Protein AF-A0A0G2KA33-F1 (afdb_monomer_lite)

Foldseek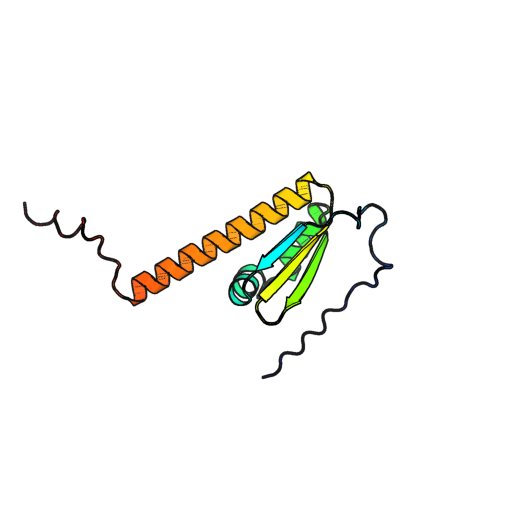 3Di:
DDDPDPDPDDDPVPDPPQWPPVDKDKDWDFAVLCCVVCVPPVPVVQVVVVV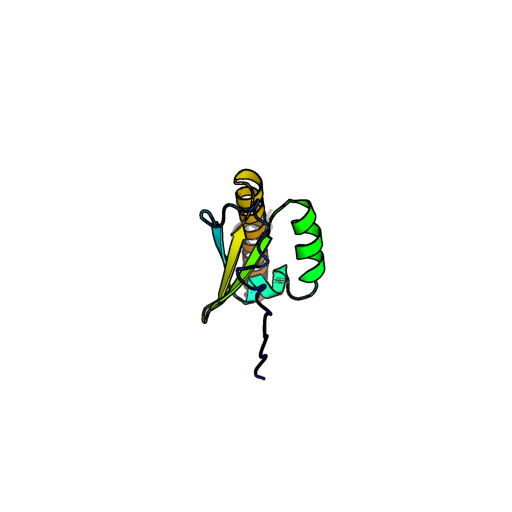LQKDWDWDDDPGTIIIIIIGDPVSRVVVNVVSVVSSVVVVVVVVVVVCVVVVVPDPPVVVVPPDD

Structure (mmCIF, N/CA/C/O backbone):
data_AF-A0A0G2KA33-F1
#
_entry.id   AF-A0A0G2KA33-F1
#
loop_
_atom_site.group_PDB
_atom_site.id
_atom_site.type_symbol
_atom_site.label_atom_id
_atom_site.label_alt_id
_atom_site.label_comp_id
_atom_site.label_asym_id
_atom_site.label_entity_id
_atom_site.label_seq_id
_atom_site.pdbx_PDB_ins_code
_atom_site.Cartn_x
_atom_site.Cartn_y
_atom_site.Cartn_z
_atom_site.occupancy
_atom_site.B_iso_or_equiv
_atom_site.auth_seq_id
_atom_site.auth_comp_id
_atom_site.auth_asym_id
_atom_site.auth_atom_id
_atom_site.pdbx_PDB_model_num
ATOM 1 N N . MET A 1 1 ? -2.564 -16.600 15.498 1.00 29.62 1 MET A N 1
ATOM 2 C CA . MET A 1 1 ? -2.463 -16.981 14.074 1.00 29.62 1 MET A CA 1
ATOM 3 C C . MET A 1 1 ? -1.236 -16.291 13.503 1.00 29.62 1 MET A C 1
ATOM 5 O O . MET A 1 1 ? -1.245 -15.073 13.394 1.00 29.62 1 MET A O 1
ATOM 9 N N . LEU A 1 2 ? -0.163 -17.044 13.254 1.00 24.27 2 LEU A N 1
ATOM 10 C CA . LEU A 1 2 ? 1.047 -16.553 12.591 1.00 24.27 2 LEU A CA 1
ATOM 11 C C . LEU A 1 2 ? 0.761 -16.495 11.087 1.00 24.27 2 LEU A C 1
ATOM 13 O O . LEU A 1 2 ? 0.681 -17.532 10.437 1.00 24.27 2 LEU A O 1
ATOM 17 N N . PHE A 1 3 ? 0.548 -15.295 10.552 1.00 23.23 3 PHE A N 1
ATOM 18 C CA . PHE A 1 3 ? 0.538 -15.077 9.109 1.00 23.23 3 PHE A CA 1
ATOM 19 C C . PHE A 1 3 ? 1.986 -14.895 8.651 1.00 23.23 3 PHE A C 1
ATOM 21 O O . PHE A 1 3 ? 2.556 -13.813 8.776 1.00 23.23 3 PHE A O 1
ATOM 28 N N . GLN A 1 4 ? 2.591 -15.975 8.161 1.00 23.28 4 GLN A N 1
ATOM 29 C CA . GLN A 1 4 ? 3.886 -15.941 7.492 1.00 23.28 4 GLN A CA 1
ATOM 30 C C . GLN A 1 4 ? 3.654 -15.525 6.034 1.00 23.28 4 GLN A C 1
ATOM 32 O O . GLN A 1 4 ? 3.348 -16.352 5.182 1.00 23.28 4 GLN A O 1
ATOM 37 N N . PHE A 1 5 ? 3.747 -14.223 5.758 1.00 26.73 5 PHE A N 1
ATOM 38 C CA . PHE A 1 5 ? 3.796 -13.715 4.388 1.00 26.73 5 PHE A CA 1
ATOM 39 C C . PHE A 1 5 ? 5.237 -13.793 3.893 1.00 26.73 5 PHE A C 1
ATOM 41 O O . PHE A 1 5 ? 6.075 -12.954 4.217 1.00 26.73 5 PHE A O 1
ATOM 48 N N . GLN A 1 6 ? 5.523 -14.831 3.116 1.00 22.55 6 GLN A N 1
ATOM 49 C CA . GLN A 1 6 ? 6.743 -14.934 2.334 1.00 22.55 6 GLN A CA 1
ATOM 50 C C . GLN A 1 6 ? 6.548 -14.066 1.082 1.00 22.55 6 GLN A C 1
ATOM 52 O O . GLN A 1 6 ? 6.033 -14.520 0.065 1.00 22.55 6 GLN A O 1
ATOM 57 N N . LEU A 1 7 ? 6.871 -12.774 1.191 1.00 33.91 7 LEU A N 1
ATOM 58 C CA . LEU A 1 7 ? 7.003 -11.894 0.032 1.00 33.91 7 LEU A CA 1
ATOM 59 C C . LEU A 1 7 ? 8.243 -12.355 -0.737 1.00 33.91 7 LEU A C 1
ATOM 61 O O . LEU A 1 7 ? 9.370 -12.173 -0.275 1.00 33.91 7 LEU A O 1
ATOM 65 N N . CYS A 1 8 ? 8.021 -13.000 -1.881 1.00 27.77 8 CYS A N 1
ATOM 66 C CA . CYS A 1 8 ? 9.068 -13.285 -2.848 1.00 27.77 8 CYS A CA 1
ATOM 67 C C . CYS A 1 8 ? 9.652 -11.952 -3.314 1.00 27.77 8 CYS A C 1
ATOM 69 O O . CYS A 1 8 ? 9.058 -11.231 -4.113 1.00 27.77 8 CYS A O 1
ATOM 71 N N . TYR A 1 9 ? 10.809 -11.616 -2.753 1.00 33.06 9 TYR A N 1
ATOM 72 C CA . TYR A 1 9 ? 11.707 -10.632 -3.316 1.00 33.06 9 TYR A CA 1
ATOM 73 C C . TYR A 1 9 ? 12.051 -11.079 -4.734 1.00 33.06 9 TYR A C 1
ATOM 75 O O . TYR A 1 9 ? 12.633 -12.150 -4.907 1.00 33.06 9 TYR A O 1
ATOM 83 N N . GLY A 1 10 ? 11.728 -10.250 -5.729 1.00 34.03 10 GLY A N 1
ATOM 84 C CA . GLY A 1 10 ? 12.526 -10.240 -6.949 1.00 34.03 10 GLY A CA 1
ATOM 85 C C . GLY A 1 10 ? 13.991 -10.168 -6.528 1.00 34.03 10 GLY A C 1
ATOM 86 O O . GLY A 1 10 ? 14.345 -9.398 -5.621 1.00 34.03 10 GLY A O 1
ATOM 87 N N . HIS A 1 11 ? 14.811 -11.046 -7.096 1.00 38.84 11 HIS A N 1
ATOM 88 C CA . HIS A 1 11 ? 16.248 -11.012 -6.876 1.00 38.84 11 HIS A CA 1
ATOM 89 C C . HIS A 1 11 ? 16.730 -9.599 -7.251 1.00 38.84 11 HIS A C 1
ATOM 91 O O . HIS A 1 11 ? 16.126 -8.957 -8.111 1.00 38.84 11 HIS A O 1
ATOM 97 N N . LEU A 1 12 ? 17.790 -9.077 -6.619 1.00 46.03 12 LEU A N 1
ATOM 98 C CA . LEU A 1 12 ? 18.385 -7.785 -7.024 1.00 46.03 12 LEU A CA 1
ATOM 99 C C . LEU A 1 12 ? 18.694 -7.732 -8.539 1.00 46.03 12 LEU A C 1
ATOM 101 O O . LEU A 1 12 ? 18.807 -6.646 -9.100 1.00 46.03 12 LEU A O 1
ATOM 105 N N . ASP A 1 13 ? 18.746 -8.901 -9.174 1.00 48.81 13 ASP A N 1
ATOM 106 C CA . ASP A 1 13 ? 19.037 -9.129 -10.582 1.00 48.81 13 ASP A CA 1
ATOM 107 C C . ASP A 1 13 ? 17.826 -8.975 -11.530 1.00 48.81 13 ASP A C 1
ATOM 109 O O . ASP A 1 13 ? 18.030 -8.873 -12.736 1.00 48.81 13 ASP A O 1
ATOM 113 N N . ASP A 1 14 ? 16.585 -8.890 -11.028 1.00 53.88 14 ASP A N 1
ATOM 114 C CA . ASP A 1 14 ? 15.375 -8.680 -11.857 1.00 53.88 14 ASP A CA 1
ATOM 115 C C . ASP A 1 14 ? 14.967 -7.201 -11.966 1.00 53.88 14 ASP A C 1
ATOM 117 O O . ASP A 1 14 ? 13.886 -6.869 -12.457 1.00 53.88 14 ASP A O 1
ATOM 121 N N . ILE A 1 15 ? 15.801 -6.283 -11.474 1.00 54.50 15 ILE A N 1
ATOM 122 C CA . ILE A 1 15 ? 15.491 -4.855 -11.478 1.00 54.50 15 ILE A CA 1
ATOM 123 C C . ILE A 1 15 ? 15.808 -4.297 -12.870 1.00 54.50 15 ILE A C 1
ATOM 125 O O . ILE A 1 15 ? 16.962 -4.358 -13.301 1.00 54.50 15 ILE A O 1
ATOM 129 N N . PRO A 1 16 ? 14.819 -3.735 -13.588 1.00 54.91 16 PRO A N 1
ATOM 130 C CA . PRO A 1 16 ? 15.065 -3.186 -14.907 1.00 54.91 16 PRO A CA 1
ATOM 131 C C . PRO A 1 16 ? 16.201 -2.148 -14.892 1.00 54.91 16 PRO A C 1
ATOM 133 O O . PRO A 1 16 ? 16.198 -1.259 -14.035 1.00 54.91 16 PRO A O 1
ATOM 136 N N . PRO A 1 17 ? 17.131 -2.182 -15.863 1.00 58.69 17 PRO A N 1
ATOM 137 C CA . PRO A 1 17 ? 18.336 -1.345 -15.861 1.00 58.69 17 PRO A CA 1
ATOM 138 C C . PRO A 1 17 ? 18.054 0.161 -15.983 1.00 58.69 17 PRO A C 1
ATOM 140 O O . PRO A 1 17 ? 18.961 0.970 -15.825 1.00 58.69 17 PRO A O 1
ATOM 143 N N . PHE A 1 18 ? 16.807 0.554 -16.264 1.00 55.94 18 PHE A N 1
ATOM 144 C CA . PHE A 1 18 ? 16.372 1.952 -16.311 1.00 55.94 18 PHE A CA 1
ATOM 145 C C . PHE A 1 18 ? 16.040 2.550 -14.934 1.00 55.94 18 PHE A C 1
ATOM 147 O O . PHE A 1 18 ? 15.722 3.736 -14.846 1.00 55.94 18 PHE A O 1
ATOM 154 N N . LEU A 1 19 ? 16.056 1.755 -13.862 1.00 54.88 19 LEU A N 1
ATOM 155 C CA . LEU A 1 19 ? 15.811 2.248 -12.512 1.00 54.88 19 LEU A CA 1
ATOM 156 C C . LEU A 1 19 ? 17.125 2.703 -11.877 1.00 54.88 19 LEU A C 1
ATOM 158 O O . LEU A 1 19 ? 17.995 1.885 -11.583 1.00 54.88 19 LEU A O 1
ATOM 162 N N . ASP A 1 20 ? 17.228 4.002 -11.588 1.00 55.38 20 ASP A N 1
ATOM 163 C CA . ASP A 1 20 ? 18.259 4.552 -10.703 1.00 55.38 20 ASP A CA 1
ATOM 164 C C . ASP A 1 20 ? 18.034 4.033 -9.273 1.00 55.38 20 ASP A C 1
ATOM 166 O O . ASP A 1 20 ? 17.464 4.700 -8.406 1.00 55.38 20 ASP A O 1
ATOM 170 N N . LEU A 1 21 ? 18.503 2.811 -9.018 1.00 55.47 21 LEU A N 1
ATOM 171 C CA . LEU A 1 21 ? 18.505 2.133 -7.718 1.00 55.47 21 LEU A CA 1
ATOM 172 C C . LEU A 1 21 ? 19.115 2.987 -6.596 1.00 55.47 21 LEU A C 1
ATOM 174 O O . LEU A 1 21 ? 18.782 2.800 -5.426 1.00 55.47 21 LEU A O 1
ATOM 178 N N . LEU A 1 22 ? 19.986 3.932 -6.959 1.00 59.69 22 LEU A N 1
ATOM 179 C CA . LEU A 1 22 ? 20.652 4.859 -6.048 1.00 59.69 22 LEU A CA 1
ATOM 180 C C . LEU A 1 22 ? 19.708 5.870 -5.397 1.00 59.69 22 LEU A C 1
ATOM 182 O O . LEU A 1 22 ? 20.031 6.383 -4.327 1.00 59.69 22 LEU A O 1
ATOM 186 N N . THR A 1 23 ? 18.547 6.154 -5.992 1.00 68.31 23 THR A N 1
ATOM 187 C CA . THR A 1 23 ? 17.585 7.072 -5.384 1.00 68.31 23 THR A CA 1
ATOM 188 C C . THR A 1 23 ? 16.247 6.364 -5.192 1.00 68.31 23 THR A C 1
ATOM 190 O O . THR A 1 23 ? 15.508 6.062 -6.128 1.00 68.31 23 THR A O 1
ATOM 193 N N . SER A 1 24 ? 15.904 6.102 -3.936 1.00 80.38 24 SER A N 1
ATOM 194 C CA . SER A 1 24 ? 14.591 5.595 -3.545 1.00 80.38 24 SER A CA 1
ATOM 195 C C . SER A 1 24 ? 13.957 6.558 -2.552 1.00 80.38 24 SER A C 1
ATOM 197 O O . SER A 1 24 ? 14.648 7.219 -1.777 1.00 80.38 24 SER A O 1
ATOM 199 N N . LEU A 1 25 ? 12.633 6.673 -2.610 1.00 85.81 25 LEU A N 1
ATOM 200 C CA . LEU A 1 25 ? 11.858 7.369 -1.588 1.00 85.81 25 LEU A CA 1
ATOM 201 C C . LEU A 1 25 ? 11.182 6.316 -0.727 1.00 85.81 25 LEU A C 1
ATOM 203 O O . LEU A 1 25 ? 10.496 5.437 -1.247 1.00 85.81 25 LEU A O 1
ATOM 207 N N . SER A 1 26 ? 11.373 6.417 0.581 1.00 88.31 26 SER A N 1
ATOM 208 C CA . SER A 1 26 ? 10.775 5.512 1.549 1.00 88.31 26 SER A CA 1
ATOM 209 C C . SER A 1 26 ? 9.617 6.194 2.275 1.00 88.31 26 S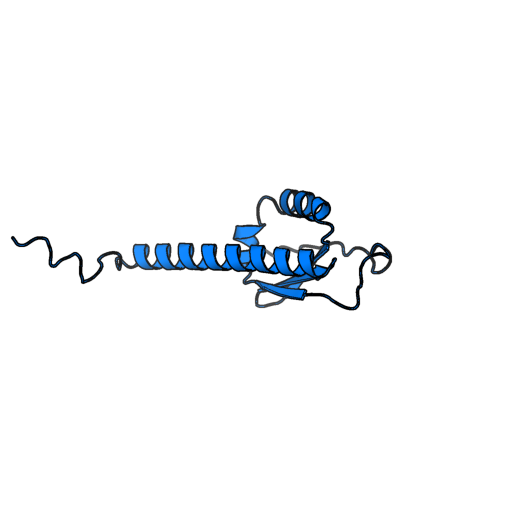ER A C 1
ATOM 211 O O . SER A 1 26 ? 9.704 7.342 2.713 1.00 88.31 26 SER A O 1
ATOM 213 N N . VAL A 1 27 ? 8.499 5.481 2.396 1.00 89.00 27 VAL A N 1
ATOM 214 C CA . VAL A 1 27 ? 7.303 5.942 3.108 1.00 89.00 27 VAL A CA 1
ATOM 215 C C . VAL A 1 27 ? 6.979 4.954 4.211 1.00 89.00 27 VAL A C 1
ATOM 217 O O . VAL A 1 27 ? 6.707 3.786 3.941 1.00 89.00 27 VAL A O 1
ATOM 220 N N . HIS A 1 28 ? 6.965 5.431 5.454 1.00 91.06 28 HIS A N 1
ATOM 221 C CA . HIS A 1 28 ? 6.550 4.623 6.594 1.00 91.06 28 HIS A CA 1
ATOM 222 C C . HIS A 1 28 ? 5.029 4.682 6.784 1.00 91.06 28 HIS A C 1
ATOM 224 O O . HIS A 1 28 ? 4.434 5.757 6.926 1.00 91.06 28 HIS A O 1
ATOM 230 N N . LEU A 1 29 ? 4.393 3.516 6.826 1.00 89.00 29 LEU A N 1
ATOM 231 C CA . LEU A 1 29 ? 2.964 3.343 7.048 1.00 89.00 29 LEU A CA 1
ATOM 232 C C . LEU A 1 29 ? 2.713 2.489 8.289 1.00 89.00 29 LEU A C 1
ATOM 234 O O . LEU A 1 29 ? 3.342 1.461 8.504 1.00 89.00 29 LEU A O 1
ATOM 238 N N . GLU A 1 30 ? 1.721 2.882 9.085 1.00 89.06 30 GLU A N 1
ATOM 239 C CA . GLU A 1 30 ? 1.201 2.018 10.145 1.00 89.06 30 GLU A CA 1
ATOM 240 C C . GLU A 1 30 ? 0.518 0.794 9.516 1.00 89.06 30 GLU A C 1
ATOM 242 O O . GLU A 1 30 ? -0.171 0.909 8.498 1.00 89.06 30 GLU A O 1
ATOM 247 N N . GLN A 1 31 ? 0.632 -0.370 10.156 1.00 88.00 31 GLN A N 1
ATOM 248 C CA . GLN A 1 31 ? 0.133 -1.633 9.603 1.00 88.00 31 GLN A CA 1
ATOM 249 C C . GLN A 1 31 ? -1.362 -1.595 9.241 1.00 88.00 31 GLN A C 1
ATOM 251 O O . GLN A 1 31 ? -1.767 -2.091 8.191 1.00 88.00 31 GLN A O 1
ATOM 256 N N . TRP A 1 32 ? -2.195 -0.946 10.062 1.00 89.06 32 T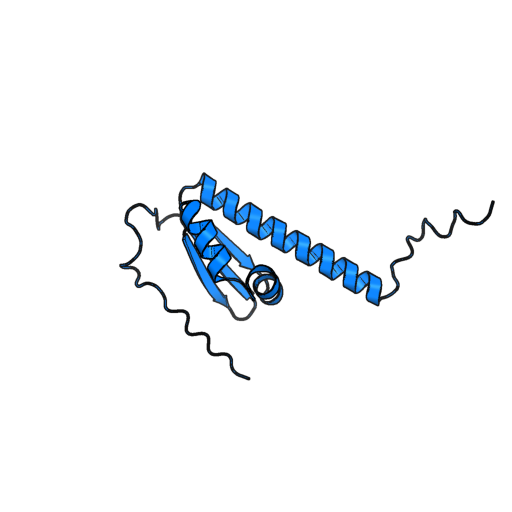RP A N 1
ATOM 257 C CA . TRP A 1 32 ? -3.628 -0.815 9.773 1.00 89.06 32 TRP A CA 1
ATOM 258 C C . TRP A 1 32 ? -3.915 0.113 8.582 1.00 89.06 32 TRP A C 1
ATOM 260 O O . TRP A 1 32 ? -4.910 -0.084 7.887 1.00 89.06 32 TRP A O 1
ATOM 270 N N . VAL A 1 33 ? -3.070 1.125 8.338 1.00 89.44 33 VAL A N 1
ATOM 271 C CA . VAL A 1 33 ? -3.201 2.014 7.171 1.00 89.44 33 VAL A CA 1
ATOM 272 C C . VAL A 1 33 ? -2.878 1.223 5.918 1.00 89.44 33 VAL A C 1
ATOM 274 O O . VAL A 1 33 ? -3.634 1.275 4.954 1.00 89.44 33 VAL A O 1
ATOM 277 N N . PHE A 1 34 ? -1.793 0.451 5.955 1.00 86.81 34 PHE A N 1
ATOM 278 C CA . PHE A 1 34 ? -1.422 -0.424 4.857 1.00 86.81 34 PHE A CA 1
ATOM 279 C C . PHE A 1 34 ? -2.539 -1.428 4.538 1.00 86.81 34 PHE A C 1
ATOM 281 O O . PHE A 1 34 ? -2.979 -1.515 3.395 1.00 86.81 34 PHE A O 1
ATOM 288 N N . GLN A 1 35 ? -3.078 -2.117 5.547 1.00 86.38 35 GLN A N 1
ATOM 289 C CA . GLN A 1 35 ? -4.206 -3.034 5.353 1.00 86.38 35 GLN A CA 1
ATOM 290 C C . GLN A 1 35 ? -5.445 -2.328 4.788 1.00 86.38 35 GLN A C 1
ATOM 292 O O . GLN A 1 35 ? -6.129 -2.888 3.938 1.00 86.38 35 GLN A O 1
ATOM 297 N N . ALA A 1 36 ? -5.730 -1.096 5.211 1.00 86.19 36 ALA A N 1
ATOM 298 C CA . ALA A 1 36 ? -6.865 -0.336 4.695 1.00 86.19 36 ALA A CA 1
ATOM 299 C C . ALA A 1 36 ? -6.669 0.139 3.244 1.00 86.19 36 ALA A C 1
ATOM 301 O O . ALA A 1 36 ? -7.644 0.224 2.500 1.00 86.19 36 ALA A O 1
ATOM 302 N N . LEU A 1 37 ? -5.436 0.459 2.842 1.00 83.56 37 LEU A N 1
ATOM 303 C CA . LEU A 1 37 ? -5.114 0.881 1.476 1.00 83.56 37 LEU A CA 1
ATOM 304 C C . LEU A 1 37 ? -5.044 -0.301 0.511 1.00 83.56 37 LEU A C 1
ATOM 306 O O . LEU A 1 37 ? -5.575 -0.229 -0.593 1.00 83.56 37 LEU A O 1
ATOM 310 N N . PHE A 1 38 ? -4.385 -1.376 0.934 1.00 79.88 38 PHE A N 1
ATOM 311 C CA . PHE A 1 38 ? -3.943 -2.439 0.044 1.00 79.88 38 PHE A CA 1
ATOM 312 C C . PHE A 1 38 ? -4.612 -3.790 0.344 1.00 79.88 38 PHE A C 1
ATOM 314 O O . PHE A 1 38 ? -4.760 -4.608 -0.554 1.00 79.88 38 PHE A O 1
ATOM 321 N N . GLY A 1 39 ? -5.099 -4.032 1.563 1.00 73.88 39 GLY A N 1
ATOM 322 C CA . GLY A 1 39 ? -5.394 -5.371 2.098 1.00 73.88 39 GLY A CA 1
ATOM 323 C C . GLY A 1 39 ? -6.438 -6.233 1.378 1.00 73.88 39 GLY A C 1
ATOM 324 O O . GLY A 1 39 ? -6.586 -7.392 1.740 1.00 73.88 39 GLY A O 1
ATOM 325 N N . SER A 1 40 ? -7.146 -5.723 0.369 1.00 69.38 40 SER A N 1
ATOM 326 C CA . SER A 1 40 ? -8.042 -6.536 -0.474 1.00 69.38 40 SER A CA 1
ATOM 327 C C . SER A 1 40 ? -7.670 -6.563 -1.957 1.00 69.38 40 SER A C 1
ATOM 329 O O . SER A 1 40 ? -8.201 -7.388 -2.693 1.00 69.38 40 SER A O 1
ATOM 331 N N . ARG A 1 41 ? -6.812 -5.649 -2.422 1.00 70.88 41 ARG A N 1
ATOM 332 C CA . ARG A 1 41 ? -6.568 -5.397 -3.852 1.00 70.88 41 ARG A CA 1
ATOM 333 C C . ARG A 1 41 ? -5.145 -4.897 -4.103 1.00 70.88 41 ARG A C 1
ATOM 335 O O . ARG A 1 41 ? -4.947 -3.967 -4.880 1.00 70.88 41 ARG A O 1
ATOM 342 N N . ILE A 1 42 ? -4.169 -5.494 -3.415 1.00 69.25 42 ILE A N 1
ATOM 343 C CA . ILE A 1 42 ? -2.738 -5.217 -3.617 1.00 69.25 42 ILE A CA 1
ATOM 344 C C . ILE A 1 42 ? -2.396 -5.279 -5.114 1.00 69.25 42 ILE A C 1
ATOM 346 O O . ILE A 1 42 ? -1.797 -4.348 -5.645 1.00 69.25 42 ILE A O 1
ATOM 350 N N . GLU A 1 43 ? -2.849 -6.337 -5.785 1.00 68.69 43 GLU A N 1
ATOM 351 C CA . GLU A 1 43 ? -2.542 -6.632 -7.188 1.00 68.69 43 GLU A CA 1
ATOM 352 C C . GLU A 1 43 ? -3.004 -5.516 -8.131 1.00 68.69 43 GLU A C 1
ATOM 354 O O . GLU A 1 43 ? -2.206 -5.001 -8.903 1.00 68.69 43 GLU A O 1
ATOM 359 N N . LEU A 1 44 ? -4.245 -5.037 -7.985 1.00 66.31 44 LEU A N 1
ATOM 360 C CA . LEU A 1 44 ? -4.786 -3.944 -8.809 1.00 66.31 44 LEU A CA 1
ATOM 361 C C . LEU A 1 44 ? -4.044 -2.615 -8.617 1.00 66.31 44 LEU A C 1
ATOM 363 O O . LEU A 1 44 ? -4.062 -1.752 -9.497 1.00 66.31 44 LEU A O 1
ATOM 367 N N . LEU A 1 45 ? -3.446 -2.408 -7.443 1.00 66.44 45 LEU A N 1
ATOM 368 C CA . LEU A 1 45 ? -2.656 -1.212 -7.174 1.00 66.44 45 LEU A CA 1
ATOM 369 C C . LEU A 1 45 ? -1.300 -1.303 -7.871 1.00 66.44 45 LEU A C 1
ATOM 371 O O . LEU A 1 45 ? -0.899 -0.336 -8.513 1.00 66.44 45 LEU A O 1
ATOM 375 N N . PHE A 1 46 ? -0.646 -2.463 -7.806 1.00 66.38 46 PHE A N 1
ATOM 376 C CA . PHE A 1 46 ? 0.597 -2.714 -8.533 1.00 66.38 46 PHE A CA 1
ATOM 377 C C . PHE A 1 46 ? 0.405 -2.649 -10.051 1.00 66.38 46 PHE A C 1
ATOM 379 O O . PHE A 1 46 ? 1.180 -1.975 -10.719 1.00 66.38 46 PHE A O 1
ATOM 386 N N . GLU A 1 47 ? -0.680 -3.219 -10.571 1.00 68.00 47 GLU A N 1
ATOM 387 C CA . GLU A 1 47 ? -1.004 -3.198 -12.003 1.00 68.00 47 GLU A CA 1
ATOM 388 C C . GLU A 1 47 ? -1.205 -1.761 -12.525 1.00 68.00 47 GLU A C 1
ATOM 390 O O . GLU A 1 47 ? -0.691 -1.376 -13.575 1.00 68.00 47 GLU A O 1
ATOM 395 N N . ARG A 1 48 ? -1.873 -0.899 -11.741 1.00 65.62 48 ARG A N 1
ATOM 396 C CA . ARG A 1 48 ? -1.973 0.537 -12.061 1.00 65.62 48 ARG A CA 1
ATOM 397 C C . ARG A 1 48 ? -0.642 1.275 -11.953 1.00 65.62 48 ARG A C 1
ATOM 399 O O . ARG A 1 48 ? -0.437 2.238 -12.684 1.00 65.62 48 ARG A O 1
ATOM 406 N N . LEU A 1 49 ? 0.226 0.889 -11.021 1.00 65.94 49 LEU A N 1
ATOM 407 C CA . LEU A 1 49 ? 1.516 1.546 -10.791 1.00 65.94 49 LEU A CA 1
ATOM 408 C C . LEU A 1 49 ? 2.568 1.180 -11.837 1.00 65.94 49 LEU A C 1
ATOM 410 O O . LEU A 1 49 ? 3.367 2.047 -12.195 1.00 65.94 49 LEU A O 1
ATOM 414 N N . GLU A 1 50 ? 2.513 -0.028 -12.402 1.00 65.25 50 GLU A N 1
ATOM 415 C CA . GLU A 1 50 ? 3.324 -0.395 -13.570 1.00 65.25 50 GLU A CA 1
ATOM 416 C C . GLU A 1 50 ? 3.081 0.564 -14.737 1.00 65.25 50 GLU A C 1
ATOM 418 O O . GLU A 1 50 ? 4.025 0.971 -15.413 1.00 65.25 50 GLU A O 1
ATOM 423 N N . THR A 1 51 ? 1.838 1.030 -14.910 1.00 69.88 51 THR A N 1
ATOM 424 C CA . THR A 1 51 ? 1.503 2.025 -15.941 1.00 69.88 51 THR A CA 1
ATOM 425 C C . THR A 1 51 ? 2.215 3.367 -15.720 1.00 69.88 51 THR A C 1
ATOM 427 O O . THR A 1 51 ? 2.441 4.113 -16.669 1.00 69.88 51 THR A O 1
ATOM 430 N N . TYR A 1 52 ? 2.586 3.689 -14.477 1.00 66.25 52 TYR A N 1
ATOM 431 C CA . TYR A 1 52 ? 3.268 4.934 -14.115 1.00 66.25 52 TYR A CA 1
ATOM 432 C C . TYR A 1 52 ? 4.801 4.824 -14.135 1.00 66.25 52 TYR A C 1
ATOM 434 O O . TYR A 1 52 ? 5.469 5.780 -13.746 1.00 66.25 52 TYR A O 1
ATOM 442 N N . HIS A 1 53 ? 5.370 3.696 -14.584 1.00 75.38 53 HIS A N 1
ATOM 443 C CA . HIS A 1 53 ? 6.815 3.427 -14.539 1.00 75.38 53 HIS A CA 1
ATOM 444 C C . HIS A 1 53 ? 7.411 3.581 -13.126 1.00 75.38 53 HIS A C 1
ATOM 446 O O . HIS A 1 53 ? 8.534 4.062 -12.950 1.00 75.38 53 HIS A O 1
ATOM 452 N N . VAL A 1 54 ? 6.641 3.189 -12.106 1.00 76.81 54 VAL A N 1
ATOM 453 C CA . VAL A 1 54 ? 7.058 3.213 -10.702 1.00 76.81 54 VAL A CA 1
ATOM 454 C C . VAL A 1 54 ? 7.049 1.797 -10.155 1.00 76.81 54 VAL A C 1
ATOM 456 O O . VAL A 1 54 ? 6.041 1.099 -10.227 1.00 76.81 54 VAL A O 1
ATOM 459 N N . TYR A 1 55 ? 8.163 1.395 -9.556 1.00 78.56 55 TYR A N 1
ATOM 460 C CA . TYR A 1 55 ? 8.283 0.130 -8.848 1.00 78.56 55 TYR A CA 1
ATOM 461 C C . TYR A 1 55 ? 8.198 0.377 -7.343 1.00 78.56 55 TYR A C 1
ATOM 463 O O . TYR A 1 55 ? 8.877 1.259 -6.815 1.00 78.56 55 TYR A O 1
ATOM 471 N N . ILE A 1 56 ? 7.367 -0.389 -6.635 1.00 81.88 56 ILE A N 1
ATOM 472 C CA . ILE A 1 56 ? 7.244 -0.289 -5.178 1.00 81.88 56 ILE A CA 1
ATOM 473 C C . ILE A 1 56 ? 7.671 -1.610 -4.552 1.00 81.88 56 ILE A C 1
ATOM 475 O O . ILE A 1 56 ? 7.101 -2.660 -4.829 1.00 81.88 56 ILE A O 1
ATOM 479 N N . ARG A 1 57 ? 8.640 -1.542 -3.646 1.00 82.31 57 ARG A N 1
ATOM 480 C CA . ARG A 1 57 ? 9.052 -2.648 -2.786 1.00 82.31 57 ARG A CA 1
ATOM 481 C C . ARG A 1 57 ? 8.515 -2.413 -1.384 1.00 82.31 57 ARG A C 1
ATOM 483 O O . ARG A 1 57 ? 8.569 -1.303 -0.865 1.00 82.31 57 ARG A O 1
ATOM 490 N N . MET A 1 58 ? 8.022 -3.469 -0.758 1.00 84.56 58 MET A N 1
ATOM 491 C CA . MET A 1 58 ? 7.506 -3.422 0.604 1.00 84.56 58 MET A CA 1
ATOM 492 C C . MET A 1 58 ? 8.460 -4.127 1.558 1.00 84.56 58 MET A C 1
ATOM 494 O O . MET A 1 58 ? 8.949 -5.214 1.259 1.00 84.56 58 MET A O 1
ATOM 498 N N . GLU A 1 59 ? 8.672 -3.524 2.719 1.00 85.25 59 GLU A N 1
ATOM 499 C CA . GLU A 1 59 ? 9.436 -4.088 3.821 1.00 85.25 59 GLU A CA 1
ATOM 500 C C . GLU A 1 59 ? 8.600 -4.010 5.102 1.00 85.25 59 GLU A C 1
ATOM 502 O O . GLU A 1 59 ? 8.102 -2.948 5.479 1.00 85.25 59 GLU A O 1
ATOM 507 N N . ILE A 1 60 ? 8.390 -5.155 5.749 1.00 85.56 60 ILE A N 1
ATOM 508 C CA . ILE A 1 60 ? 7.590 -5.250 6.972 1.00 85.56 60 ILE A CA 1
ATOM 509 C C . ILE A 1 60 ? 8.528 -5.092 8.169 1.00 85.56 60 ILE A C 1
ATOM 511 O O . ILE A 1 60 ? 9.504 -5.828 8.295 1.00 85.56 60 ILE A O 1
ATOM 515 N N . VAL A 1 61 ? 8.202 -4.156 9.057 1.00 86.44 61 VAL A N 1
ATOM 516 C CA . VAL A 1 61 ? 8.932 -3.871 10.298 1.00 86.44 61 VAL A CA 1
ATOM 517 C C . VAL A 1 61 ? 8.005 -4.081 11.497 1.00 86.44 61 VAL A C 1
ATOM 519 O O . VAL A 1 61 ? 6.788 -4.163 11.350 1.00 86.44 61 VAL A O 1
ATOM 522 N N . VAL A 1 62 ? 8.566 -4.172 12.704 1.00 80.44 62 VAL A N 1
ATOM 523 C CA . VAL A 1 62 ? 7.793 -4.475 13.927 1.00 80.44 62 VAL A CA 1
ATOM 524 C C . VAL A 1 62 ? 6.658 -3.465 14.169 1.00 80.44 62 VAL A C 1
ATOM 526 O O . VAL A 1 62 ? 5.556 -3.863 14.537 1.00 80.44 62 VAL A O 1
ATOM 529 N N . ASP A 1 63 ? 6.896 -2.183 13.882 1.00 81.81 63 ASP A N 1
ATOM 530 C CA . ASP A 1 63 ? 5.948 -1.092 14.157 1.00 81.81 63 ASP A CA 1
ATOM 531 C C . ASP A 1 63 ? 5.172 -0.603 12.919 1.00 81.81 63 ASP A C 1
ATOM 533 O O . ASP A 1 63 ? 4.426 0.382 12.979 1.00 81.81 63 ASP A O 1
ATOM 537 N N . GLY A 1 64 ? 5.322 -1.267 11.770 1.00 86.00 64 GLY A N 1
ATOM 538 C CA . GLY A 1 64 ? 4.726 -0.779 10.535 1.00 86.00 64 GLY A CA 1
ATOM 539 C C . GLY A 1 64 ? 5.272 -1.419 9.271 1.00 86.00 64 GLY A C 1
ATOM 540 O O . GLY A 1 64 ? 5.782 -2.534 9.258 1.00 86.00 64 GLY A O 1
ATOM 541 N N . ILE A 1 65 ? 5.093 -0.712 8.166 1.00 88.69 65 ILE A N 1
ATOM 542 C CA . ILE A 1 65 ? 5.485 -1.151 6.834 1.00 88.69 65 ILE A CA 1
ATOM 543 C C . ILE A 1 65 ? 6.186 0.017 6.152 1.00 88.69 65 ILE A C 1
ATOM 545 O O . ILE A 1 65 ? 5.655 1.127 6.108 1.00 88.69 65 ILE A O 1
ATOM 549 N N . ILE A 1 66 ? 7.372 -0.239 5.614 1.00 88.62 66 ILE A N 1
ATOM 550 C CA . ILE A 1 66 ? 8.122 0.708 4.798 1.00 88.62 66 ILE A CA 1
ATOM 551 C C . ILE A 1 66 ? 7.859 0.368 3.333 1.00 88.62 66 ILE A C 1
ATOM 553 O O . ILE A 1 66 ? 8.048 -0.765 2.893 1.00 88.62 66 ILE A O 1
ATOM 557 N N . LEU A 1 67 ? 7.400 1.358 2.573 1.00 88.00 67 LEU A N 1
ATOM 558 C CA . LEU A 1 67 ? 7.280 1.275 1.123 1.00 88.00 67 LEU A CA 1
ATOM 559 C C . LEU A 1 67 ? 8.448 2.022 0.492 1.00 88.00 67 LEU A C 1
ATOM 561 O O . LEU A 1 67 ? 8.544 3.238 0.639 1.00 88.00 67 LEU A O 1
ATOM 565 N N . HIS A 1 68 ? 9.305 1.301 -0.217 1.00 87.94 68 HIS A N 1
ATOM 566 C CA . HIS A 1 68 ? 10.388 1.855 -1.020 1.00 87.94 68 HIS A CA 1
ATOM 567 C C . HIS A 1 68 ? 9.901 2.035 -2.453 1.00 87.94 68 HIS A C 1
ATOM 569 O O . HIS A 1 68 ? 9.491 1.075 -3.101 1.00 87.94 68 HIS A O 1
ATOM 575 N N . ILE A 1 69 ? 9.922 3.269 -2.939 1.00 86.88 69 ILE A N 1
ATOM 576 C CA . ILE A 1 69 ? 9.408 3.661 -4.249 1.00 86.88 69 ILE A CA 1
ATOM 577 C C . ILE A 1 69 ? 10.603 3.998 -5.144 1.00 86.88 69 ILE A C 1
ATOM 579 O O . ILE A 1 69 ? 11.402 4.882 -4.817 1.00 86.88 69 ILE A O 1
ATOM 583 N N . TYR A 1 70 ? 10.696 3.317 -6.280 1.00 82.94 70 TYR A N 1
ATOM 584 C CA . TYR A 1 70 ? 11.728 3.473 -7.300 1.00 82.94 70 TYR A CA 1
ATOM 585 C C . TYR A 1 70 ? 11.088 3.923 -8.612 1.00 82.94 70 TYR A C 1
ATOM 587 O O . TYR A 1 70 ? 9.954 3.559 -8.919 1.00 82.94 70 TYR A O 1
ATOM 595 N N . GLY A 1 71 ? 11.810 4.717 -9.391 1.00 79.81 71 GLY A N 1
ATOM 596 C CA . GLY A 1 71 ? 11.311 5.263 -10.648 1.00 79.81 71 GLY A CA 1
ATOM 597 C C . GLY A 1 71 ? 11.886 6.642 -10.921 1.00 79.81 71 GLY A C 1
ATOM 598 O O . GLY A 1 71 ? 12.681 7.170 -10.141 1.00 79.81 71 GLY A O 1
ATOM 599 N N . LEU A 1 72 ? 11.432 7.239 -12.018 1.00 78.50 72 LEU A N 1
ATOM 600 C CA . LEU A 1 72 ? 11.723 8.630 -12.352 1.00 78.50 72 LEU A CA 1
ATOM 601 C C . LEU A 1 72 ? 11.268 9.561 -11.222 1.00 78.50 72 LEU A C 1
ATOM 603 O O . LEU A 1 72 ? 10.198 9.379 -10.634 1.00 78.50 72 LEU A O 1
ATOM 607 N N . GLU A 1 73 ? 12.066 10.591 -10.955 1.00 83.12 73 GLU A N 1
ATOM 608 C CA . GLU A 1 73 ? 11.920 11.459 -9.786 1.00 83.12 73 GLU A CA 1
ATOM 609 C C . GLU A 1 73 ? 10.501 12.026 -9.617 1.00 83.12 73 GLU A C 1
ATOM 611 O O . GLU A 1 73 ? 9.920 11.921 -8.534 1.00 83.12 73 GLU A O 1
ATOM 616 N N . ALA A 1 74 ? 9.910 12.545 -10.699 1.00 83.56 74 ALA A N 1
ATOM 617 C CA . ALA A 1 74 ? 8.568 13.124 -10.683 1.00 83.56 74 ALA A CA 1
ATOM 618 C C . ALA A 1 74 ? 7.476 12.089 -10.354 1.00 83.56 74 ALA A C 1
ATOM 620 O O . ALA A 1 74 ? 6.619 12.342 -9.505 1.00 83.56 74 ALA A O 1
ATOM 621 N N . PHE A 1 75 ? 7.517 10.906 -10.976 1.00 83.88 75 PHE A N 1
ATOM 622 C CA . PHE A 1 75 ? 6.521 9.855 -10.738 1.00 83.88 75 PHE A CA 1
ATOM 623 C C . PHE A 1 75 ? 6.667 9.238 -9.348 1.00 83.88 75 PHE A C 1
ATOM 625 O O . PHE A 1 75 ? 5.669 8.968 -8.674 1.00 83.88 75 PHE A O 1
ATOM 632 N N . ARG A 1 76 ? 7.904 9.088 -8.868 1.00 84.75 76 ARG A N 1
ATOM 633 C CA . ARG A 1 76 ? 8.197 8.631 -7.509 1.00 84.75 76 ARG A CA 1
ATOM 634 C C . ARG A 1 76 ? 7.646 9.606 -6.464 1.00 84.75 76 ARG A C 1
ATOM 636 O O . ARG A 1 76 ? 6.948 9.184 -5.542 1.00 84.75 76 ARG A O 1
ATOM 643 N N . ALA A 1 77 ? 7.900 10.906 -6.633 1.00 85.44 77 ALA A N 1
ATOM 644 C CA . ALA A 1 77 ? 7.385 11.946 -5.744 1.00 85.44 77 ALA A CA 1
ATOM 645 C C . ALA A 1 77 ? 5.849 12.025 -5.777 1.00 85.44 77 ALA A C 1
ATOM 647 O O . ALA A 1 77 ? 5.209 12.116 -4.727 1.00 85.44 77 ALA A O 1
ATOM 648 N N . PHE A 1 78 ? 5.246 11.917 -6.964 1.00 85.81 78 PHE A N 1
ATOM 649 C CA . PHE A 1 78 ? 3.794 11.871 -7.120 1.00 85.81 78 PHE A CA 1
ATOM 650 C C . PHE A 1 78 ? 3.178 10.661 -6.407 1.00 85.81 78 PHE A C 1
ATOM 652 O O . PHE A 1 78 ? 2.209 10.800 -5.661 1.00 85.81 78 PHE A O 1
ATOM 659 N N . THR A 1 79 ? 3.773 9.480 -6.569 1.00 85.38 79 THR A N 1
ATOM 660 C CA . THR A 1 79 ? 3.296 8.245 -5.933 1.00 85.38 79 THR A CA 1
ATOM 661 C C . THR A 1 79 ? 3.386 8.334 -4.413 1.00 85.38 79 THR A C 1
ATOM 663 O O . THR A 1 79 ? 2.423 8.010 -3.716 1.00 85.38 79 THR A O 1
ATOM 666 N N . MET A 1 80 ? 4.498 8.862 -3.890 1.00 89.00 80 MET A N 1
ATOM 667 C CA . MET A 1 80 ? 4.637 9.166 -2.466 1.00 89.00 80 MET A CA 1
ATOM 668 C C . MET A 1 80 ? 3.519 10.098 -1.985 1.00 89.00 80 MET A C 1
ATOM 670 O O . MET A 1 80 ? 2.868 9.807 -0.981 1.00 89.00 80 MET A O 1
ATOM 674 N N . PHE A 1 81 ? 3.262 11.192 -2.708 1.00 88.19 81 PHE A N 1
ATOM 675 C CA . PHE A 1 81 ? 2.211 12.145 -2.357 1.00 88.19 81 PHE A CA 1
ATOM 676 C C . PHE A 1 81 ? 0.831 11.482 -2.307 1.00 88.19 81 PHE A C 1
ATOM 678 O O . PHE A 1 81 ? 0.108 11.663 -1.329 1.00 88.19 81 PHE A O 1
ATOM 685 N N . VAL A 1 82 ? 0.478 10.672 -3.310 1.00 87.81 82 VAL A N 1
ATOM 686 C CA . VAL A 1 82 ? -0.802 9.950 -3.348 1.00 87.81 82 VAL A CA 1
ATOM 687 C C . VAL A 1 82 ? -0.932 9.003 -2.154 1.00 87.81 82 VAL A C 1
ATOM 689 O O . VAL A 1 82 ? -1.949 9.041 -1.458 1.00 87.81 82 VAL A O 1
ATOM 692 N N . ILE A 1 83 ? 0.095 8.199 -1.862 1.00 87.88 83 ILE A N 1
ATOM 693 C CA . ILE A 1 83 ? 0.085 7.262 -0.727 1.00 87.88 83 ILE A CA 1
ATOM 694 C C . ILE A 1 83 ? -0.088 8.019 0.594 1.00 87.88 83 ILE A C 1
ATOM 696 O O . ILE A 1 83 ? -0.943 7.660 1.407 1.00 87.88 83 ILE A O 1
ATOM 700 N N . VAL A 1 84 ? 0.675 9.096 0.802 1.00 89.50 84 VAL A N 1
ATOM 701 C CA . VAL A 1 84 ? 0.604 9.915 2.021 1.00 89.50 84 VAL A CA 1
ATOM 702 C C . VAL A 1 84 ? -0.752 10.613 2.143 1.00 89.50 84 VAL A C 1
ATOM 704 O O . VAL A 1 84 ? -1.347 10.600 3.221 1.00 89.50 84 VAL A O 1
ATOM 707 N N . ALA A 1 85 ? -1.292 11.171 1.058 1.00 89.75 85 ALA A N 1
ATOM 708 C CA . ALA A 1 85 ? -2.603 11.818 1.048 1.00 89.75 85 ALA A CA 1
ATOM 709 C C . ALA A 1 85 ? -3.723 10.826 1.397 1.00 89.75 85 ALA A C 1
ATOM 711 O O . ALA A 1 85 ? -4.581 11.118 2.240 1.00 89.75 85 ALA A O 1
ATOM 712 N N . LEU A 1 86 ? -3.687 9.622 0.818 1.00 88.62 86 LEU A N 1
ATOM 713 C CA . LEU A 1 86 ? -4.640 8.562 1.134 1.00 88.62 86 LEU A CA 1
ATOM 714 C C . LEU A 1 86 ? -4.501 8.104 2.592 1.00 88.62 86 LEU A C 1
ATOM 716 O O . LEU A 1 86 ? -5.512 8.021 3.296 1.00 88.62 86 LEU A O 1
ATOM 720 N N . ALA A 1 87 ? -3.275 7.900 3.083 1.00 89.12 87 ALA A N 1
ATOM 721 C CA . ALA A 1 87 ? -3.003 7.562 4.479 1.00 89.12 87 ALA A CA 1
ATOM 722 C C . ALA A 1 87 ? -3.542 8.630 5.448 1.00 89.12 87 ALA A C 1
ATOM 724 O O . ALA A 1 87 ? -4.219 8.307 6.429 1.00 89.12 87 ALA A O 1
ATOM 725 N N . CYS A 1 88 ? -3.312 9.911 5.157 1.00 90.69 88 CYS A N 1
ATOM 726 C CA . CYS A 1 88 ? -3.869 11.029 5.917 1.00 90.69 88 CYS A CA 1
ATOM 727 C C . CYS A 1 88 ? -5.402 11.023 5.895 1.00 90.69 88 CYS A C 1
ATOM 729 O O . CYS A 1 88 ? -6.030 11.154 6.948 1.00 90.69 88 CYS A O 1
ATOM 731 N N . SER A 1 89 ? -6.022 10.789 4.735 1.00 90.69 89 SER A N 1
ATOM 732 C CA . SER A 1 89 ? -7.484 10.708 4.621 1.00 90.69 89 SER A CA 1
ATOM 733 C C . SER A 1 89 ? -8.075 9.590 5.493 1.00 90.69 89 SER A C 1
ATOM 735 O O . SER A 1 89 ? -9.098 9.787 6.157 1.00 90.69 89 SER A O 1
ATOM 737 N N . LEU A 1 90 ? -7.404 8.435 5.562 1.00 90.50 90 LEU A N 1
ATOM 738 C CA . LEU A 1 90 ? -7.805 7.305 6.397 1.00 90.50 90 LEU A CA 1
ATOM 739 C C . LEU A 1 90 ? -7.663 7.627 7.884 1.00 90.50 90 LEU A C 1
ATOM 741 O O . LEU A 1 90 ? -8.576 7.336 8.660 1.00 90.50 90 LEU A O 1
ATOM 745 N N . ARG A 1 91 ? -6.568 8.284 8.286 1.00 91.00 91 ARG A N 1
ATOM 746 C CA . ARG A 1 91 ? -6.385 8.766 9.665 1.00 91.00 91 ARG A CA 1
ATOM 747 C C . ARG A 1 91 ? -7.489 9.737 10.069 1.00 91.00 91 ARG A C 1
ATOM 749 O O . ARG A 1 91 ? -8.069 9.572 11.140 1.00 91.00 91 ARG A O 1
ATOM 756 N N . ILE A 1 92 ? -7.849 10.681 9.200 1.00 89.94 92 ILE A N 1
ATOM 757 C CA . ILE A 1 92 ? -8.950 11.625 9.447 1.00 89.94 92 ILE A CA 1
ATOM 758 C C . ILE A 1 92 ? -10.278 10.878 9.603 1.00 89.94 92 ILE A C 1
ATOM 760 O O . ILE A 1 92 ? -10.990 11.098 10.583 1.00 89.94 92 ILE A O 1
ATOM 764 N N . LYS A 1 93 ? -10.604 9.954 8.689 1.00 90.44 93 LYS A N 1
ATOM 765 C CA . LYS A 1 93 ? -11.831 9.141 8.773 1.00 90.44 93 LYS A CA 1
ATOM 766 C C . LYS A 1 93 ? -11.883 8.325 10.065 1.00 90.44 93 LYS A C 1
ATOM 768 O O . LYS A 1 93 ? -12.916 8.317 10.734 1.00 90.44 93 LYS A O 1
ATOM 773 N N . ARG A 1 94 ? -10.771 7.701 10.463 1.00 88.50 94 ARG A N 1
ATOM 774 C CA . ARG A 1 94 ? -10.675 6.918 11.704 1.00 88.50 94 ARG A CA 1
ATOM 775 C C . ARG A 1 94 ? -10.825 7.792 12.947 1.00 88.50 94 ARG A C 1
ATOM 777 O O . ARG A 1 94 ? -11.567 7.428 13.857 1.00 88.50 94 ARG A O 1
ATOM 784 N N . ASN A 1 95 ? -10.158 8.943 12.991 1.00 89.25 95 ASN A N 1
ATOM 785 C CA . ASN A 1 95 ? -10.269 9.883 14.107 1.00 89.25 95 ASN A CA 1
ATOM 786 C C . ASN A 1 95 ? -11.686 10.444 14.221 1.00 89.25 95 ASN A C 1
ATOM 788 O O . ASN A 1 95 ? -12.222 10.517 15.325 1.00 89.25 95 ASN A O 1
ATOM 792 N N . 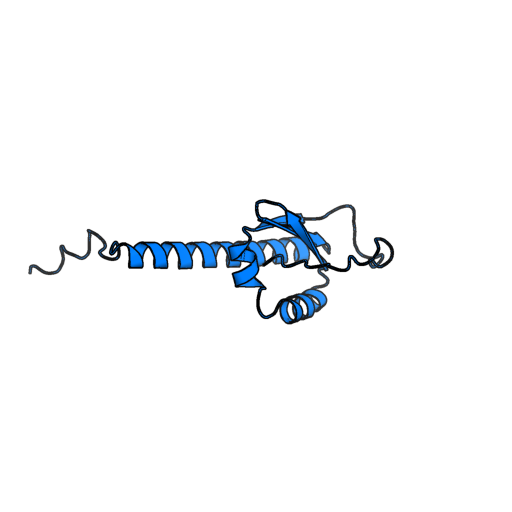ARG A 1 96 ? -12.331 10.736 13.085 1.00 87.19 96 ARG A N 1
ATOM 793 C CA . ARG A 1 96 ? -13.744 11.111 13.046 1.00 87.19 96 ARG A CA 1
ATOM 794 C C . ARG A 1 96 ? -14.614 9.993 13.611 1.00 87.19 96 ARG A C 1
ATOM 796 O O . ARG A 1 96 ? -15.360 10.255 14.542 1.00 87.19 96 ARG A O 1
ATOM 803 N N . ALA A 1 97 ? -14.469 8.753 13.146 1.00 89.19 97 ALA A N 1
ATOM 804 C CA . ALA A 1 97 ? -15.228 7.612 13.668 1.00 89.19 97 ALA A CA 1
ATOM 805 C C . ALA A 1 97 ? -15.023 7.395 15.181 1.00 89.19 97 ALA A C 1
ATOM 807 O O . ALA A 1 97 ? -15.979 7.139 15.906 1.00 89.19 97 ALA A O 1
ATOM 808 N N . ARG A 1 98 ? -13.798 7.573 15.690 1.00 87.88 98 ARG A N 1
ATOM 809 C CA . ARG A 1 98 ? -13.509 7.520 17.134 1.00 87.88 98 ARG A CA 1
ATOM 810 C C . ARG A 1 98 ? -14.169 8.661 17.907 1.00 87.88 98 ARG A C 1
ATOM 812 O O . ARG A 1 98 ? -14.653 8.435 19.010 1.00 87.88 98 ARG A O 1
ATOM 819 N N . ALA A 1 99 ? -14.205 9.869 17.347 1.00 85.56 99 ALA A N 1
ATOM 820 C CA . ALA A 1 99 ? -14.921 10.992 17.947 1.00 85.56 99 ALA A CA 1
ATOM 821 C C . ALA A 1 99 ? -16.438 10.739 17.983 1.00 85.56 99 ALA A C 1
ATOM 823 O O . ALA A 1 99 ? -17.071 11.030 18.996 1.00 85.56 99 ALA A O 1
ATOM 824 N N . LEU A 1 100 ? -16.997 10.126 16.929 1.00 83.38 100 LEU A N 1
ATOM 825 C CA . LEU A 1 100 ? -18.398 9.686 16.887 1.00 83.38 100 LEU A CA 1
ATOM 826 C C . LEU A 1 100 ? -18.696 8.658 17.977 1.00 83.38 100 LEU A C 1
ATOM 828 O O . LEU A 1 100 ? -19.644 8.831 18.735 1.00 83.38 100 LEU A O 1
ATOM 832 N N . ALA A 1 101 ? -17.849 7.635 18.107 1.00 84.62 101 ALA A N 1
ATOM 833 C CA . ALA A 1 101 ? -18.001 6.603 19.130 1.00 84.62 101 ALA A CA 1
ATOM 834 C C . ALA A 1 101 ? -17.912 7.163 20.562 1.00 84.62 101 ALA A C 1
ATOM 836 O O . ALA A 1 101 ? -18.508 6.611 21.479 1.00 84.62 101 ALA A O 1
ATOM 837 N N . ARG A 1 102 ? -17.194 8.276 20.757 1.00 82.75 102 ARG A N 1
ATOM 838 C CA . ARG A 1 102 ? -17.100 8.992 22.040 1.00 82.75 102 ARG A CA 1
ATOM 839 C C . ARG A 1 102 ? -18.226 10.010 22.263 1.00 82.75 102 ARG A C 1
ATOM 841 O O . ARG A 1 102 ? -18.193 10.719 23.260 1.00 82.75 102 ARG A O 1
ATOM 848 N N . GLY A 1 103 ? -19.179 10.138 21.337 1.00 76.00 103 GLY A N 1
ATOM 849 C CA . GLY A 1 103 ? -20.274 11.109 21.438 1.00 76.00 103 GLY A CA 1
ATOM 850 C C . GLY A 1 103 ? -19.841 12.575 21.300 1.00 76.00 103 GLY A C 1
ATOM 851 O O . GLY A 1 103 ? -20.637 13.476 21.546 1.00 76.00 103 GLY A O 1
ATOM 852 N N . LEU A 1 104 ? -18.608 12.852 20.857 1.00 66.38 104 LEU A N 1
ATOM 853 C CA . LEU A 1 104 ? -18.055 14.212 20.714 1.00 66.38 104 LEU A CA 1
ATOM 854 C C . LEU A 1 104 ? -18.587 14.955 19.476 1.00 66.38 104 LEU A C 1
ATOM 856 O O . LEU A 1 104 ? -18.035 15.971 19.061 1.00 66.38 104 LEU A O 1
ATOM 860 N N . GLN A 1 105 ? -19.649 14.442 18.854 1.00 60.78 105 GLN A N 1
ATOM 861 C CA . GLN A 1 105 ? -20.184 14.978 17.610 1.00 60.78 105 GLN A CA 1
ATOM 862 C C . GLN A 1 105 ? -20.957 16.283 17.801 1.00 60.78 105 GLN A C 1
ATOM 864 O O . GLN A 1 105 ? -21.275 16.913 16.802 1.00 60.78 105 GLN A O 1
ATOM 869 N N . ASN A 1 106 ? -21.231 16.715 19.037 1.00 54.28 106 ASN A N 1
ATOM 870 C CA . ASN A 1 106 ? -21.748 18.056 19.258 1.00 54.28 106 ASN A CA 1
ATOM 871 C C . ASN A 1 106 ? -20.600 19.061 19.143 1.00 54.28 106 ASN A C 1
ATOM 873 O O . ASN A 1 106 ? -19.761 19.143 20.045 1.00 54.28 106 ASN A O 1
ATOM 877 N N . PRO A 1 107 ? -20.572 19.885 18.083 1.00 54.09 107 PRO A N 1
ATOM 878 C CA . PRO A 1 107 ? -19.787 21.091 18.155 1.00 54.09 107 PRO A CA 1
ATOM 879 C C . PRO A 1 107 ? -20.393 21.914 19.295 1.00 54.09 107 PRO A C 1
ATOM 881 O O . PRO A 1 107 ? -21.580 22.241 19.254 1.00 54.09 107 PRO A O 1
ATOM 884 N N . LEU A 1 108 ? -19.601 22.270 20.308 1.00 52.94 108 LEU A N 1
ATOM 885 C CA . LEU A 1 108 ? -20.033 23.147 21.410 1.00 52.94 108 LEU A CA 1
ATOM 886 C C . LEU A 1 108 ? -20.657 24.475 20.915 1.00 52.94 108 LEU A C 1
ATOM 888 O O . LEU A 1 108 ? -21.324 25.172 21.672 1.00 52.94 108 LEU A O 1
ATOM 892 N N . TRP A 1 109 ? -20.487 24.813 19.633 1.00 56.09 109 TRP A N 1
ATOM 893 C CA . TRP A 1 109 ? -21.073 25.971 18.963 1.00 56.09 109 TRP A CA 1
ATOM 894 C C . TRP A 1 109 ? -22.434 25.726 18.273 1.00 56.09 109 TRP A C 1
ATOM 896 O O . TRP A 1 109 ? -23.096 26.696 17.912 1.00 56.09 109 TRP A O 1
ATOM 906 N N . TRP A 1 110 ? -22.901 24.480 18.105 1.00 53.41 110 TRP A N 1
ATOM 907 C CA . TRP A 1 110 ? -24.225 24.173 17.522 1.00 53.41 110 TRP A CA 1
ATOM 908 C C . TRP A 1 110 ? -25.353 24.084 18.557 1.00 53.41 110 TRP A C 1
ATOM 910 O O . TRP A 1 110 ? -26.509 24.321 18.209 1.00 53.41 110 TRP A O 1
ATOM 920 N N . SER A 1 111 ? -25.058 23.812 19.832 1.00 52.44 111 SER A N 1
ATOM 921 C CA . SER A 1 111 ? -26.088 23.796 20.886 1.00 52.44 111 SER A CA 1
ATOM 922 C C . SER A 1 111 ? -26.598 25.194 21.265 1.00 52.44 111 SER A C 1
ATOM 924 O O . SER A 1 111 ? -27.660 25.308 21.871 1.00 52.44 111 SER A O 1
ATOM 926 N N . ARG A 1 112 ? -25.904 26.270 20.859 1.00 50.78 112 ARG A N 1
ATOM 927 C CA . ARG A 1 112 ?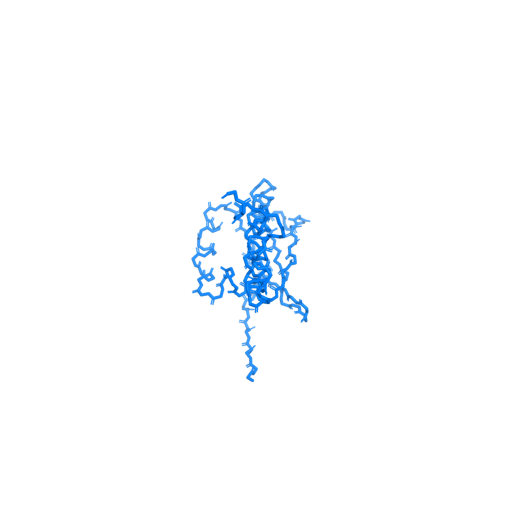 -26.313 27.666 21.117 1.00 50.78 112 ARG A CA 1
ATOM 928 C C . ARG A 1 112 ? -27.268 28.279 20.092 1.00 50.78 112 ARG A C 1
ATOM 930 O O . ARG A 1 112 ? -27.736 29.384 20.325 1.00 50.78 112 ARG A O 1
ATOM 937 N N . ARG A 1 113 ? -27.580 27.606 18.978 1.00 53.81 113 ARG A N 1
ATOM 938 C CA . ARG A 1 113 ? -28.492 28.152 17.947 1.00 53.81 113 ARG A CA 1
ATOM 939 C C . ARG A 1 113 ? -29.941 27.669 18.045 1.00 53.81 113 ARG A C 1
ATOM 941 O O . ARG A 1 113 ? -30.711 27.928 17.131 1.00 53.81 113 ARG A O 1
ATOM 948 N N . ARG A 1 114 ? -30.324 26.965 19.114 1.00 46.28 114 ARG A N 1
ATOM 949 C CA . ARG A 1 114 ? -31.683 26.409 19.258 1.00 46.28 114 ARG A CA 1
ATOM 950 C C . ARG A 1 114 ? -32.551 27.075 20.335 1.00 46.28 114 ARG A C 1
ATOM 952 O O . ARG A 1 114 ? -33.552 26.496 20.729 1.00 46.28 114 ARG A O 1
ATOM 959 N N . TYR A 1 115 ? -32.187 28.286 20.755 1.00 41.38 115 TYR A N 1
ATOM 960 C CA . TYR A 1 115 ? -33.026 29.164 21.576 1.00 41.38 115 TYR A CA 1
ATOM 961 C C . TYR A 1 115 ? -33.117 30.534 20.894 1.00 41.38 115 TYR A C 1
ATOM 963 O O . TYR A 1 115 ? -32.311 31.422 21.167 1.00 41.38 115 TYR A O 1
ATOM 971 N N . ILE A 1 116 ? -34.039 30.650 19.942 1.00 44.84 116 ILE A N 1
ATOM 972 C CA . ILE A 1 116 ? -34.628 31.909 19.472 1.00 44.84 116 ILE A CA 1
ATOM 973 C C . ILE A 1 116 ? -36.133 31.687 19.519 1.00 44.84 116 ILE A C 1
ATOM 975 O O . ILE A 1 116 ? -36.545 30.593 19.064 1.00 44.84 116 ILE A O 1
#

Radius of gyration: 19.6 Å; chains: 1; bounding box: 55×49×38 Å

Sequence (116 aa):
MLFQFQLCYGHLDDIPPFLDLLTSLSVHLEQWVFQALFGSRIELLFERLETYHVYIRMEIVVDGIILHIYGLEAFRAFTMFVIVALACSLRIKRNRARALARGLQNPLWWSRRRYI

pLDDT: mean 71.48, std 19.38, range [22.55, 91.06]

Secondary structure (DSSP, 8-state):
--------PPPGGGS-TTS-TT--EEEEE-HHHHHHHHTTTHHHHHHHHHTTTEEEEEEEETTEEEEEEEE-HHHHHHHHHHHHHHHHHHHHHHHHHHHHHTTTTS-TTTGGGS--